Protein AF-A0A9Q7X4N8-F1 (afdb_monomer_lite)

Radius of gyration: 14.01 Å; chains: 1; bounding box: 32×23×38 Å

pLDDT: mean 94.81, std 6.95, range [49.25, 98.62]

Structure (mmCIF, N/CA/C/O backbone):
data_AF-A0A9Q7X4N8-F1
#
_entry.id   AF-A0A9Q7X4N8-F1
#
loop_
_atom_site.group_PDB
_atom_site.id
_atom_site.type_symbol
_atom_site.label_atom_id
_atom_site.label_alt_id
_atom_site.label_comp_id
_atom_site.label_asym_id
_atom_site.label_entity_id
_atom_site.label_seq_id
_atom_site.pdbx_PDB_ins_code
_atom_site.Cartn_x
_atom_site.Cartn_y
_atom_site.Cartn_z
_atom_site.occupancy
_atom_site.B_iso_or_equiv
_atom_site.auth_seq_id
_atom_site.auth_comp_id
_atom_site.auth_asym_id
_atom_site.auth_atom_id
_atom_site.pdbx_PDB_model_num
ATOM 1 N N . MET A 1 1 ? -7.906 -13.410 -18.855 1.00 49.25 1 MET A N 1
ATOM 2 C CA . MET A 1 1 ? -7.884 -11.978 -19.227 1.00 49.25 1 MET A CA 1
ATOM 3 C C . MET A 1 1 ? -6.795 -11.314 -18.407 1.00 49.25 1 MET A C 1
ATOM 5 O O . MET A 1 1 ? -6.741 -11.584 -17.216 1.00 49.25 1 MET A O 1
ATOM 9 N N . ALA A 1 2 ? -5.908 -10.536 -19.025 1.00 61.25 2 ALA A N 1
ATOM 10 C CA . ALA A 1 2 ? -4.978 -9.690 -18.283 1.00 61.25 2 ALA A CA 1
ATOM 11 C C . ALA A 1 2 ? -5.653 -8.332 -18.091 1.00 61.25 2 ALA A C 1
ATOM 13 O O . ALA A 1 2 ? -6.010 -7.688 -19.080 1.00 61.25 2 ALA A O 1
ATOM 14 N N . TRP A 1 3 ? -5.870 -7.934 -16.842 1.00 69.75 3 TRP A N 1
ATOM 15 C CA . TRP A 1 3 ? -6.267 -6.570 -16.524 1.00 69.75 3 TRP A CA 1
ATOM 16 C C . TRP A 1 3 ? -5.118 -5.649 -16.946 1.00 69.75 3 TRP A C 1
ATOM 18 O O . TRP A 1 3 ? -3.950 -5.968 -16.738 1.00 69.75 3 TRP A O 1
ATOM 28 N N . ARG A 1 4 ? -5.429 -4.577 -17.677 1.00 80.62 4 ARG A N 1
ATOM 29 C CA . ARG A 1 4 ? -4.432 -3.605 -18.145 1.00 80.62 4 ARG A CA 1
ATOM 30 C C . ARG A 1 4 ? -4.714 -2.279 -17.468 1.00 80.62 4 ARG A C 1
ATOM 32 O O . ARG A 1 4 ? -5.208 -1.356 -18.106 1.00 80.62 4 ARG A O 1
ATOM 39 N N . CYS A 1 5 ? -4.438 -2.214 -16.171 1.00 91.50 5 CYS A N 1
ATOM 40 C CA . CYS A 1 5 ? -4.745 -1.026 -15.382 1.00 91.50 5 CYS A CA 1
ATOM 41 C C . CYS A 1 5 ? -3.541 -0.106 -15.153 1.00 91.50 5 CYS A C 1
ATOM 43 O O . CYS A 1 5 ? -3.671 0.863 -14.419 1.00 91.50 5 CYS A O 1
ATOM 45 N N . SER A 1 6 ? -2.391 -0.375 -15.783 1.00 96.38 6 SER A N 1
ATOM 46 C CA . SER A 1 6 ? -1.188 0.456 -15.656 1.00 96.38 6 SER A CA 1
ATOM 47 C C . SER A 1 6 ? -1.471 1.942 -15.904 1.00 96.38 6 SER A C 1
ATOM 49 O O . SER A 1 6 ? -2.312 2.279 -16.735 1.00 96.38 6 SER A O 1
ATOM 51 N N . GLY A 1 7 ? -0.727 2.822 -15.237 1.00 96.69 7 GLY A N 1
ATOM 52 C CA . GLY A 1 7 ? -0.781 4.273 -15.442 1.00 96.69 7 GLY A CA 1
ATOM 53 C C . GLY A 1 7 ? 0.602 4.914 -15.332 1.00 96.69 7 GLY A C 1
ATOM 54 O O . GLY A 1 7 ? 1.574 4.248 -14.981 1.00 96.69 7 GLY A O 1
ATOM 55 N N . ALA A 1 8 ? 0.706 6.207 -15.630 1.00 96.62 8 ALA A N 1
ATOM 56 C CA . ALA A 1 8 ? 1.914 7.004 -15.418 1.00 96.62 8 ALA A CA 1
ATOM 57 C C . ALA A 1 8 ? 2.013 7.558 -13.985 1.00 96.62 8 ALA A C 1
ATOM 59 O O . ALA A 1 8 ? 3.091 7.955 -13.547 1.00 96.62 8 ALA A O 1
ATOM 60 N N . THR A 1 9 ? 0.898 7.581 -13.250 1.00 98.06 9 THR A N 1
ATOM 61 C CA . THR A 1 9 ? 0.797 8.055 -11.860 1.00 98.06 9 THR A CA 1
ATOM 62 C C . THR A 1 9 ? -0.081 7.119 -11.030 1.00 98.06 9 THR A C 1
ATOM 64 O O . THR A 1 9 ? -0.859 6.346 -11.596 1.00 98.06 9 THR A O 1
ATOM 67 N N . ASN A 1 10 ? -0.025 7.227 -9.693 1.00 98.00 10 ASN A N 1
ATOM 68 C CA . ASN A 1 10 ? -0.940 6.486 -8.816 1.00 98.00 10 ASN A CA 1
ATOM 69 C C . ASN A 1 10 ? -2.404 6.799 -9.164 1.00 98.00 10 ASN A C 1
ATOM 71 O O . ASN A 1 10 ? -3.209 5.892 -9.346 1.00 98.00 10 ASN A O 1
ATOM 75 N N . ALA A 1 11 ? -2.732 8.081 -9.355 1.00 98.19 11 ALA A N 1
ATOM 76 C CA . ALA A 1 11 ? -4.083 8.519 -9.701 1.00 98.19 11 ALA A CA 1
ATOM 77 C C . ALA A 1 11 ? -4.587 7.904 -11.018 1.00 98.19 11 ALA A C 1
ATOM 79 O O . ALA A 1 11 ? -5.732 7.459 -11.096 1.00 98.19 11 ALA A O 1
ATOM 80 N N . GLU A 1 12 ? -3.735 7.836 -12.043 1.00 97.94 12 GLU A N 1
ATOM 81 C CA . GLU A 1 12 ? -4.091 7.213 -13.320 1.00 97.94 12 GLU A CA 1
ATOM 82 C C . GLU A 1 12 ? -4.271 5.696 -13.186 1.00 97.94 12 GLU A C 1
ATOM 84 O O . GLU A 1 12 ? -5.252 5.155 -13.691 1.00 97.94 12 GLU A O 1
ATOM 89 N N . LEU A 1 13 ? -3.385 5.021 -12.447 1.00 98.00 13 LEU A N 1
ATOM 90 C CA . LEU A 1 13 ? -3.504 3.595 -12.132 1.00 98.00 13 LEU A CA 1
ATOM 91 C C . LEU A 1 13 ? -4.848 3.283 -11.441 1.00 98.00 13 LEU A C 1
ATOM 93 O O . LEU A 1 13 ? -5.566 2.372 -11.861 1.00 98.00 13 LEU A O 1
ATOM 97 N N . ILE A 1 14 ? -5.226 4.056 -10.415 1.00 98.06 14 ILE A N 1
ATOM 98 C CA . ILE A 1 14 ? -6.509 3.870 -9.717 1.00 98.06 14 ILE A CA 1
ATOM 99 C C . ILE A 1 14 ? -7.693 4.177 -10.643 1.00 98.06 14 ILE A C 1
ATOM 101 O O . ILE A 1 14 ? -8.665 3.417 -10.676 1.00 98.06 14 ILE A O 1
ATOM 105 N N . SER A 1 15 ? -7.611 5.249 -11.437 1.00 97.38 15 SER A N 1
ATOM 106 C CA . SER A 1 15 ? -8.640 5.605 -12.422 1.00 97.38 15 SER A CA 1
ATOM 107 C C . SER A 1 15 ? -8.867 4.475 -13.433 1.00 97.38 15 SER A C 1
ATOM 109 O O . SER A 1 15 ? -10.005 4.071 -13.674 1.00 97.38 15 SER A O 1
ATOM 111 N N . ASN A 1 16 ? -7.792 3.877 -13.952 1.00 96.94 16 ASN A N 1
ATOM 112 C CA . ASN A 1 16 ? -7.865 2.767 -14.898 1.00 96.94 16 ASN A CA 1
ATOM 113 C C . ASN A 1 16 ? -8.468 1.500 -14.271 1.00 96.94 16 ASN A C 1
ATOM 115 O O . ASN A 1 16 ? -9.267 0.820 -14.923 1.00 96.94 16 ASN A O 1
ATOM 119 N N . MET A 1 17 ? -8.160 1.201 -13.003 1.00 96.31 17 MET A N 1
ATOM 120 C CA . MET A 1 17 ? -8.819 0.113 -12.265 1.00 96.31 17 MET A CA 1
ATOM 121 C C . MET A 1 17 ? -10.323 0.367 -12.094 1.00 96.31 17 MET A C 1
ATOM 123 O O . MET A 1 17 ? -11.133 -0.532 -12.334 1.00 96.31 17 MET A O 1
ATOM 127 N N . ARG A 1 18 ? -10.717 1.597 -11.746 1.00 95.81 18 ARG A N 1
ATOM 128 C CA . ARG A 1 18 ? -12.129 1.980 -11.600 1.00 95.81 18 ARG A CA 1
ATOM 129 C C . ARG A 1 18 ? -12.887 1.899 -12.927 1.00 95.81 18 ARG A C 1
ATOM 131 O O . ARG A 1 18 ? -13.968 1.320 -12.971 1.00 95.81 18 ARG A O 1
ATOM 138 N N . ASN A 1 19 ? -12.302 2.403 -14.014 1.00 94.69 19 ASN A N 1
ATOM 139 C CA . ASN A 1 19 ? -12.883 2.332 -15.362 1.00 94.69 19 ASN A CA 1
ATOM 140 C C . ASN A 1 19 ? -13.045 0.884 -15.847 1.00 94.69 19 ASN A C 1
ATOM 142 O O . ASN A 1 19 ? -13.982 0.572 -16.577 1.00 94.69 19 ASN A O 1
ATOM 146 N N . SER A 1 20 ? -12.167 -0.013 -15.392 1.00 92.62 20 SER A N 1
ATOM 147 C CA . SER A 1 20 ? -12.246 -1.453 -15.664 1.00 92.62 20 SER A CA 1
ATOM 148 C C . SER A 1 20 ? -13.231 -2.196 -14.750 1.00 92.62 20 SER A C 1
ATOM 150 O O . SER A 1 20 ? -13.328 -3.417 -14.833 1.00 92.62 20 SER A O 1
ATOM 152 N N . SER A 1 21 ? -13.959 -1.484 -13.878 1.00 93.38 21 SER A N 1
ATOM 153 C CA . SER A 1 21 ? -14.883 -2.050 -12.880 1.00 93.38 21 SER A CA 1
ATOM 154 C C . SER A 1 21 ? -14.230 -3.066 -11.931 1.00 93.38 21 SER A C 1
ATOM 156 O O . SER A 1 21 ? -14.895 -3.978 -11.445 1.00 93.38 21 SER A O 1
ATOM 158 N N . LEU A 1 22 ? -12.926 -2.916 -11.663 1.00 92.81 22 LEU A N 1
ATOM 159 C CA . LEU A 1 22 ? -12.196 -3.781 -10.729 1.00 92.81 22 LEU A CA 1
ATOM 160 C C . LEU A 1 22 ? -12.391 -3.397 -9.266 1.00 92.81 22 LEU A C 1
ATOM 162 O O . LEU A 1 22 ? -12.237 -4.250 -8.397 1.00 92.81 22 LEU A O 1
ATOM 166 N N . ILE A 1 23 ? -12.668 -2.119 -9.008 1.00 95.75 23 ILE A N 1
ATOM 167 C CA . ILE A 1 23 ? -12.772 -1.552 -7.664 1.00 95.75 23 ILE A CA 1
ATOM 168 C C . ILE A 1 23 ? -13.973 -0.614 -7.540 1.00 95.75 23 ILE A C 1
ATOM 170 O O . ILE A 1 23 ? -14.325 0.121 -8.465 1.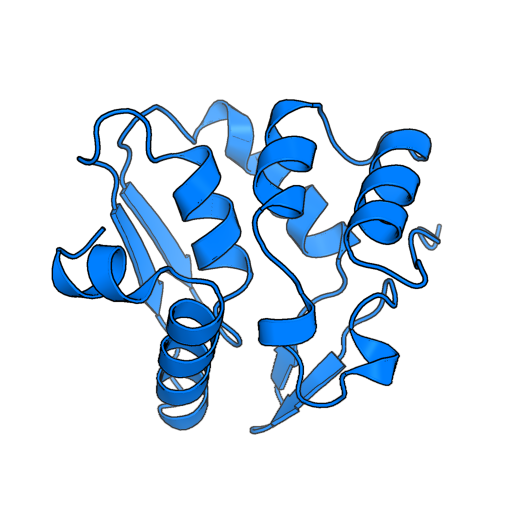00 95.75 23 ILE A O 1
ATOM 174 N N . THR A 1 24 ? -14.572 -0.631 -6.359 1.00 95.31 24 THR A N 1
ATOM 175 C CA . THR A 1 24 ? -15.632 0.236 -5.854 1.00 95.31 24 THR A CA 1
ATOM 176 C C . THR A 1 24 ? -15.065 1.571 -5.371 1.00 95.31 24 THR A C 1
ATOM 178 O O . THR A 1 24 ? -13.852 1.751 -5.238 1.00 95.31 24 THR A O 1
ATOM 181 N N . SER A 1 25 ? -15.945 2.536 -5.079 1.00 95.00 25 SER A N 1
ATOM 182 C CA . SER A 1 25 ? -15.532 3.863 -4.607 1.00 95.00 25 SER A CA 1
ATOM 183 C C . SER A 1 25 ? -14.672 3.788 -3.343 1.00 95.00 25 SER A C 1
ATOM 185 O O . SER A 1 25 ? -13.589 4.366 -3.325 1.00 95.00 25 SER A O 1
ATOM 187 N N . ARG A 1 26 ? -15.088 3.006 -2.340 1.00 95.31 26 ARG A N 1
ATOM 188 C CA . ARG A 1 26 ? -14.402 2.915 -1.041 1.00 95.31 26 ARG A CA 1
ATOM 189 C C . ARG A 1 26 ? -12.981 2.355 -1.161 1.00 95.31 26 ARG A C 1
ATOM 191 O O . ARG A 1 26 ? -12.062 2.897 -0.554 1.00 95.31 26 ARG A O 1
ATOM 198 N N . VAL A 1 27 ? -12.778 1.309 -1.965 1.00 97.50 27 VAL A N 1
ATOM 199 C CA . VAL A 1 27 ? -11.430 0.765 -2.218 1.00 97.50 27 VAL A CA 1
ATOM 200 C C . VAL A 1 27 ? -10.610 1.719 -3.078 1.00 97.50 27 VAL A C 1
ATOM 202 O O . VAL A 1 27 ? -9.437 1.935 -2.785 1.00 97.50 27 VAL A O 1
ATOM 205 N N . SER A 1 28 ? -11.217 2.354 -4.087 1.00 97.50 28 SER A N 1
ATOM 206 C CA . SER A 1 28 ? -10.515 3.340 -4.916 1.00 97.50 28 SER A CA 1
ATOM 207 C C . SER A 1 28 ? -10.012 4.540 -4.111 1.00 97.50 28 SER A C 1
ATOM 209 O O . SER A 1 28 ? -8.890 4.988 -4.329 1.00 97.50 28 SER A O 1
ATOM 211 N N . GLU A 1 29 ? -10.793 5.021 -3.143 1.00 97.25 29 GLU A N 1
ATOM 212 C CA . GLU A 1 29 ? -10.405 6.111 -2.243 1.00 97.25 29 GLU A CA 1
ATOM 213 C C . GLU A 1 29 ? -9.225 5.696 -1.361 1.00 97.25 29 GLU A C 1
ATOM 215 O O . GLU A 1 29 ? -8.214 6.394 -1.335 1.00 97.25 29 GLU A O 1
ATOM 220 N N . ALA A 1 30 ? -9.296 4.523 -0.723 1.00 97.25 30 ALA A N 1
ATOM 221 C CA . ALA A 1 30 ? -8.204 4.010 0.102 1.00 97.25 30 ALA A CA 1
ATOM 222 C C . ALA A 1 30 ? -6.910 3.804 -0.701 1.00 97.25 30 ALA A C 1
ATOM 224 O O . ALA A 1 30 ? -5.852 4.266 -0.290 1.00 97.25 30 ALA A O 1
ATOM 225 N N . MET A 1 31 ? -6.981 3.171 -1.877 1.00 98.19 31 MET A N 1
ATOM 226 C CA . MET A 1 31 ? -5.804 2.966 -2.730 1.00 98.19 31 MET A CA 1
ATOM 227 C C . MET A 1 31 ? -5.251 4.273 -3.323 1.00 98.19 31 MET A C 1
ATOM 229 O O . MET A 1 31 ? -4.070 4.337 -3.656 1.00 98.19 31 MET A O 1
ATOM 233 N N . SER A 1 32 ? -6.067 5.327 -3.444 1.00 98.00 32 SER A N 1
ATOM 234 C CA . SER A 1 32 ? -5.593 6.646 -3.895 1.00 98.00 32 SER A CA 1
ATOM 235 C C . SER A 1 32 ? -4.743 7.357 -2.841 1.00 98.00 32 SER A C 1
ATOM 237 O O . SER A 1 32 ? -3.897 8.170 -3.208 1.00 98.00 32 SER A O 1
ATOM 239 N N . LEU A 1 33 ? -4.958 7.052 -1.555 1.00 97.75 33 LEU A N 1
ATOM 240 C CA . LEU A 1 33 ? -4.195 7.609 -0.432 1.00 97.75 33 LEU A CA 1
ATOM 241 C C . LEU A 1 33 ? -2.841 6.918 -0.223 1.00 97.75 33 LEU A C 1
ATOM 243 O O . LEU A 1 33 ? -1.990 7.470 0.463 1.00 97.75 33 LEU A O 1
ATOM 247 N N . VAL A 1 34 ? -2.645 5.741 -0.821 1.00 98.25 34 VAL A N 1
ATOM 248 C CA . VAL A 1 34 ? -1.435 4.925 -0.673 1.00 98.25 34 VAL A CA 1
ATOM 249 C C . VAL A 1 34 ? -0.640 4.978 -1.972 1.00 98.25 34 VAL A C 1
ATOM 251 O O . VAL A 1 34 ? -0.978 4.292 -2.945 1.00 98.25 34 VAL A O 1
ATOM 254 N N . ASP A 1 35 ? 0.426 5.780 -2.016 1.00 98.12 35 ASP A N 1
ATOM 255 C CA . ASP A 1 35 ? 1.231 5.890 -3.233 1.00 98.12 35 ASP A CA 1
ATOM 256 C C . ASP A 1 35 ? 2.136 4.668 -3.381 1.00 98.12 35 ASP A 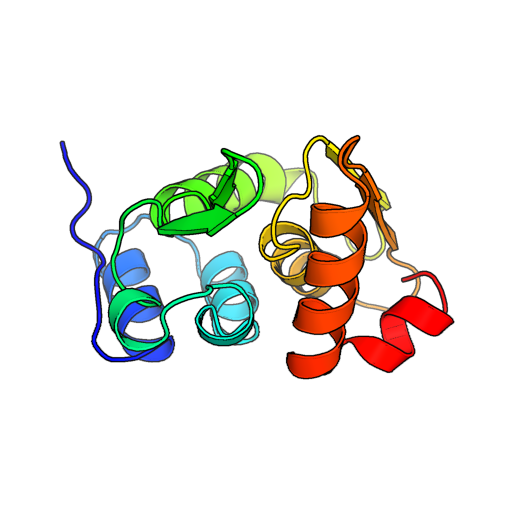C 1
ATOM 258 O O . ASP A 1 35 ? 3.127 4.489 -2.669 1.00 98.12 35 ASP A O 1
ATOM 262 N N . ARG A 1 36 ? 1.824 3.829 -4.372 1.00 98.25 36 ARG A N 1
ATOM 263 C CA . ARG A 1 36 ? 2.581 2.611 -4.667 1.00 98.25 36 ARG A CA 1
ATOM 264 C C . ARG A 1 36 ? 4.073 2.862 -4.926 1.00 98.25 36 ARG A C 1
ATOM 266 O O . ARG A 1 36 ? 4.872 1.952 -4.695 1.00 98.25 36 ARG A O 1
ATOM 273 N N . ALA A 1 37 ? 4.476 4.068 -5.340 1.00 97.88 37 ALA A N 1
ATOM 274 C CA . ALA A 1 37 ? 5.888 4.428 -5.504 1.00 97.88 37 ALA A CA 1
ATOM 275 C C . ALA A 1 37 ? 6.702 4.312 -4.203 1.00 97.88 37 ALA A C 1
ATOM 277 O O . ALA A 1 37 ? 7.898 4.026 -4.261 1.00 97.88 37 ALA A O 1
ATOM 278 N N . ASN A 1 38 ? 6.060 4.436 -3.036 1.00 98.19 38 ASN A N 1
ATOM 279 C CA . ASN A 1 38 ? 6.708 4.261 -1.735 1.00 98.19 38 ASN A CA 1
ATOM 280 C C . ASN A 1 38 ? 7.044 2.796 -1.410 1.00 98.19 38 ASN A C 1
ATOM 282 O O . ASN A 1 38 ? 7.825 2.548 -0.494 1.00 98.19 38 ASN A O 1
ATOM 286 N N . TYR A 1 39 ? 6.491 1.831 -2.156 1.00 98.50 39 TYR A N 1
ATOM 287 C CA . TYR A 1 39 ? 6.512 0.401 -1.823 1.00 98.50 39 TYR A CA 1
ATOM 288 C C . TYR A 1 39 ? 7.267 -0.468 -2.838 1.00 98.50 39 TYR A C 1
ATOM 290 O O . TYR A 1 39 ? 7.302 -1.694 -2.702 1.00 98.50 39 TYR A O 1
ATOM 298 N N . VAL A 1 40 ? 7.873 0.144 -3.858 1.00 97.44 40 VAL A N 1
ATOM 299 C CA . VAL A 1 40 ? 8.639 -0.541 -4.909 1.00 97.44 40 VAL A CA 1
ATOM 300 C C . VAL A 1 40 ? 10.109 -0.127 -4.883 1.00 97.44 40 VAL A C 1
ATOM 302 O O . VAL A 1 40 ? 10.448 0.995 -4.515 1.00 97.44 40 VAL A O 1
ATOM 305 N N . GLY A 1 41 ? 11.003 -1.021 -5.315 1.00 94.56 41 GLY A N 1
ATOM 306 C CA . GLY A 1 41 ? 12.430 -0.699 -5.455 1.00 94.56 41 GLY A CA 1
ATOM 307 C C . GLY A 1 41 ? 12.764 0.126 -6.704 1.00 94.56 41 GLY A C 1
ATOM 308 O O . GLY A 1 41 ? 13.787 0.803 -6.743 1.00 94.56 41 GLY A O 1
ATOM 309 N N . THR A 1 42 ? 11.910 0.083 -7.731 1.00 95.75 42 THR A N 1
ATOM 310 C CA . THR A 1 42 ? 12.132 0.751 -9.021 1.00 95.75 42 THR A CA 1
ATOM 311 C C . THR A 1 42 ? 10.979 1.715 -9.320 1.00 95.75 42 THR A C 1
ATOM 313 O O . THR A 1 42 ? 9.934 1.271 -9.799 1.00 95.75 42 THR A O 1
ATOM 316 N N . PRO A 1 43 ? 11.143 3.031 -9.072 1.00 93.31 43 PRO A N 1
ATOM 317 C CA . PRO A 1 43 ? 10.058 4.009 -9.205 1.00 93.31 43 PRO A CA 1
ATOM 318 C C . PRO A 1 43 ? 9.408 4.063 -10.592 1.00 93.31 43 PRO A C 1
ATOM 320 O O . PRO A 1 43 ? 8.198 4.231 -10.695 1.00 93.31 43 PRO A O 1
ATOM 323 N N . SER A 1 44 ? 10.172 3.846 -11.668 1.00 95.62 44 SER A N 1
ATOM 324 C CA . SER A 1 44 ? 9.639 3.833 -13.041 1.00 95.62 44 SER A CA 1
ATOM 325 C C . SER A 1 44 ? 8.663 2.684 -13.323 1.00 95.62 44 SER A C 1
ATOM 327 O O . SER A 1 44 ? 7.942 2.726 -14.318 1.00 95.62 44 SER A O 1
ATOM 329 N N . LEU A 1 45 ? 8.627 1.663 -12.461 1.00 96.56 45 LEU A N 1
ATOM 330 C CA . LEU A 1 45 ? 7.731 0.511 -12.567 1.00 96.56 45 LEU A CA 1
ATOM 331 C C . LEU A 1 45 ? 6.601 0.546 -11.524 1.00 96.56 45 LEU A C 1
ATOM 333 O O . LEU A 1 45 ? 5.791 -0.379 -11.478 1.00 96.56 45 LEU A O 1
ATOM 337 N N . ALA A 1 46 ? 6.525 1.597 -10.696 1.00 97.50 46 ALA A N 1
ATOM 338 C CA . ALA A 1 46 ? 5.590 1.689 -9.571 1.00 97.50 46 ALA A CA 1
ATOM 339 C C . ALA A 1 46 ? 4.132 1.469 -9.984 1.00 97.50 46 ALA A C 1
ATOM 341 O O . ALA A 1 46 ? 3.390 0.768 -9.298 1.00 97.50 46 ALA A O 1
ATOM 342 N N . TYR A 1 47 ? 3.747 2.029 -11.129 1.00 98.19 47 TYR A N 1
ATOM 343 C CA . TYR A 1 47 ? 2.361 2.080 -11.586 1.00 98.19 47 TYR A CA 1
ATOM 344 C C . TYR A 1 47 ? 2.060 1.109 -12.730 1.00 98.19 47 TYR A C 1
ATOM 346 O O . TYR A 1 47 ? 1.042 1.235 -13.409 1.00 98.19 47 TYR A O 1
ATOM 354 N N . GLN A 1 48 ? 2.939 0.131 -12.951 1.00 97.25 48 GLN A N 1
ATOM 355 C CA . GLN A 1 48 ? 2.654 -0.975 -13.855 1.00 97.25 48 GLN A CA 1
ATOM 356 C C . GLN A 1 48 ? 1.748 -1.988 -13.164 1.00 97.25 48 GLN A C 1
ATOM 358 O O . GLN A 1 48 ? 1.999 -2.384 -12.022 1.00 97.25 48 GLN A O 1
ATOM 363 N N . ASP A 1 49 ? 0.713 -2.442 -13.872 1.00 97.06 49 ASP A N 1
ATOM 364 C CA . ASP A 1 49 ? -0.192 -3.480 -13.392 1.00 97.06 49 ASP A CA 1
ATOM 365 C C . ASP A 1 49 ? 0.435 -4.885 -13.483 1.00 97.06 49 ASP A C 1
ATOM 367 O O . ASP A 1 49 ? -0.030 -5.775 -14.195 1.00 97.06 49 ASP A O 1
ATOM 371 N N . SER A 1 50 ? 1.562 -5.063 -12.797 1.00 96.44 50 SER A N 1
ATOM 372 C CA . SER A 1 50 ? 2.333 -6.302 -12.732 1.00 96.44 50 SER A CA 1
ATOM 373 C C . SER A 1 50 ? 3.111 -6.389 -11.415 1.00 96.44 50 SER A C 1
ATOM 375 O O . SER A 1 50 ? 3.366 -5.358 -10.778 1.00 96.44 50 SER A O 1
ATOM 377 N N . PRO A 1 51 ? 3.516 -7.597 -10.984 1.00 97.50 51 PRO A N 1
ATOM 378 C CA . PRO A 1 51 ? 4.378 -7.743 -9.819 1.00 97.50 51 PRO A CA 1
ATOM 379 C C . PRO A 1 51 ? 5.727 -7.048 -10.022 1.00 97.50 51 PRO A C 1
ATOM 381 O O . PRO A 1 51 ? 6.251 -7.037 -11.136 1.00 97.50 51 PRO A O 1
ATOM 384 N N . GLN A 1 52 ? 6.296 -6.498 -8.948 1.00 98.00 52 GLN A N 1
ATOM 385 C CA . GLN A 1 52 ? 7.621 -5.862 -8.962 1.00 98.00 52 GLN A CA 1
ATOM 386 C C . GLN A 1 52 ? 8.517 -6.471 -7.884 1.00 98.00 52 GLN A C 1
ATOM 388 O O . GLN A 1 52 ? 8.070 -6.714 -6.765 1.00 98.00 52 GLN A O 1
ATOM 393 N N . THR A 1 53 ? 9.789 -6.716 -8.190 1.00 97.69 53 THR A N 1
ATOM 394 C CA . THR A 1 53 ? 10.741 -7.270 -7.215 1.00 97.69 53 THR A CA 1
ATOM 395 C C . THR A 1 53 ? 11.001 -6.280 -6.083 1.00 97.69 53 THR A C 1
ATOM 397 O O . THR A 1 53 ? 11.259 -5.101 -6.325 1.00 97.69 53 THR A O 1
ATOM 400 N N . ILE A 1 54 ? 10.971 -6.773 -4.843 1.00 97.69 54 ILE A N 1
ATOM 401 C CA . ILE A 1 54 ? 11.261 -5.982 -3.634 1.00 97.69 54 ILE A CA 1
ATOM 402 C C . ILE A 1 54 ? 12.493 -6.491 -2.873 1.00 97.69 54 ILE A C 1
ATOM 404 O O . ILE A 1 54 ? 12.802 -5.985 -1.806 1.00 97.69 54 ILE A O 1
ATOM 408 N N . GLY A 1 55 ? 13.231 -7.448 -3.444 1.00 97.00 55 GLY A N 1
ATOM 409 C CA . GLY A 1 55 ? 14.370 -8.105 -2.800 1.00 97.00 55 GLY A CA 1
ATOM 410 C C . GLY A 1 55 ? 13.971 -9.421 -2.133 1.00 97.00 55 GLY A C 1
ATOM 411 O O . GLY A 1 55 ? 12.812 -9.820 -2.180 1.00 97.00 55 GLY A O 1
ATOM 412 N N . TYR A 1 56 ? 14.946 -10.129 -1.556 1.00 97.12 56 TYR A N 1
ATOM 413 C CA . TYR A 1 56 ? 14.734 -11.372 -0.790 1.00 97.12 56 TYR A CA 1
ATOM 414 C C . TYR A 1 56 ? 13.976 -12.494 -1.530 1.00 97.12 56 TYR A C 1
ATOM 416 O O . TYR A 1 56 ? 13.359 -13.348 -0.904 1.00 97.12 56 TYR A O 1
ATOM 424 N N . GLY A 1 57 ? 14.003 -12.496 -2.868 1.00 96.69 57 GLY A N 1
ATOM 425 C CA . GLY A 1 57 ? 13.220 -13.437 -3.679 1.00 96.69 57 GLY A CA 1
ATOM 426 C C . GLY A 1 57 ? 11.707 -13.169 -3.676 1.00 96.69 57 GLY A C 1
ATOM 427 O O . GLY A 1 57 ? 10.951 -14.003 -4.165 1.00 96.69 57 GLY A O 1
ATOM 428 N N . ALA A 1 58 ? 11.267 -12.021 -3.155 1.00 97.69 58 ALA A N 1
ATOM 429 C CA . ALA A 1 58 ? 9.870 -11.620 -3.064 1.00 97.69 58 ALA A CA 1
ATOM 430 C C . ALA A 1 58 ? 9.503 -10.530 -4.086 1.00 97.69 58 ALA A C 1
ATOM 432 O O . ALA A 1 58 ? 10.344 -9.769 -4.583 1.00 97.69 58 ALA A O 1
ATOM 433 N N . THR A 1 59 ? 8.203 -10.432 -4.362 1.00 98.19 59 THR A N 1
ATOM 434 C CA . THR A 1 59 ? 7.615 -9.368 -5.183 1.00 98.19 59 THR A CA 1
ATOM 435 C C . THR A 1 59 ? 6.461 -8.710 -4.440 1.00 98.19 59 THR A C 1
ATOM 437 O O . THR A 1 59 ? 5.730 -9.378 -3.713 1.00 98.19 59 THR A O 1
ATOM 440 N N . ILE A 1 60 ? 6.273 -7.407 -4.644 1.00 98.38 60 ILE A N 1
ATOM 441 C CA . ILE A 1 60 ? 4.982 -6.769 -4.384 1.00 98.38 60 ILE A CA 1
ATOM 442 C C . ILE A 1 60 ? 4.016 -7.189 -5.494 1.00 98.38 60 ILE A C 1
ATOM 444 O O . ILE A 1 60 ? 4.336 -7.051 -6.678 1.00 98.38 60 ILE A O 1
ATOM 448 N N . SER A 1 61 ? 2.846 -7.703 -5.115 1.00 97.81 61 SER A N 1
ATOM 449 C CA . SER A 1 61 ? 1.815 -8.180 -6.042 1.00 97.81 61 SER A CA 1
ATOM 450 C C . SER A 1 61 ? 1.367 -7.094 -7.017 1.00 97.81 61 SER A C 1
ATOM 452 O O . SER A 1 61 ? 1.501 -5.901 -6.743 1.00 97.81 61 SER A O 1
ATOM 454 N N . ALA A 1 62 ? 0.811 -7.491 -8.163 1.00 97.31 62 ALA A N 1
ATOM 455 C CA . ALA A 1 62 ? 0.233 -6.539 -9.108 1.00 97.31 62 ALA A CA 1
ATOM 456 C C . ALA A 1 62 ? -0.872 -5.685 -8.438 1.00 97.31 62 ALA A C 1
ATOM 458 O O . ALA A 1 62 ? -1.609 -6.206 -7.596 1.00 97.31 62 ALA A O 1
ATOM 459 N N . PRO A 1 63 ? -1.025 -4.401 -8.804 1.00 97.7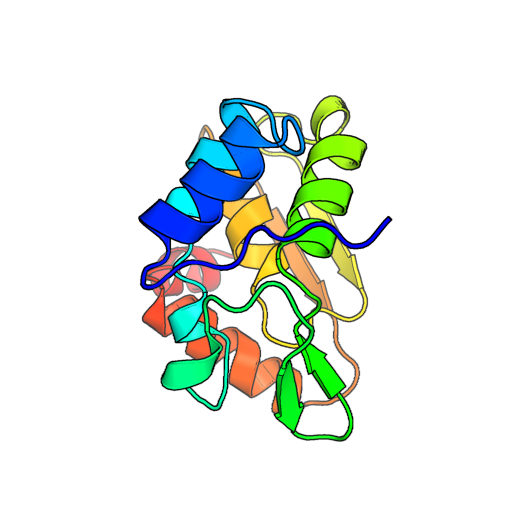5 63 PRO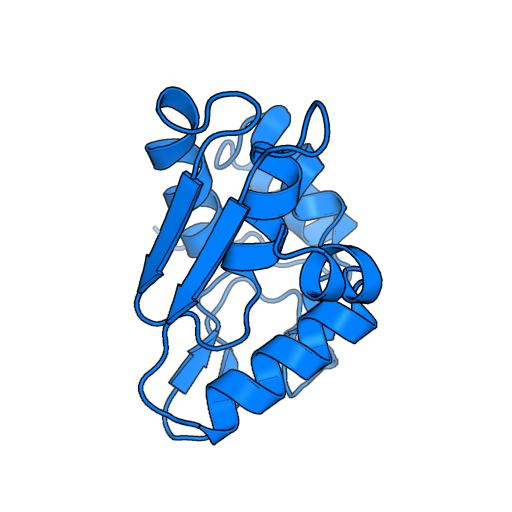 A N 1
ATOM 460 C CA . PRO A 1 63 ? -2.105 -3.531 -8.341 1.00 97.75 63 PRO A CA 1
ATOM 461 C C . PRO A 1 63 ? -3.494 -4.183 -8.342 1.00 97.75 63 PRO A C 1
ATOM 463 O O . PRO A 1 63 ? -4.169 -4.146 -7.312 1.00 97.75 63 PRO A O 1
ATOM 466 N N . HIS A 1 64 ? -3.891 -4.858 -9.431 1.00 96.44 64 HIS A N 1
ATOM 467 C CA . HIS A 1 64 ? -5.203 -5.515 -9.490 1.00 96.44 64 HIS A CA 1
ATOM 468 C C . HIS A 1 64 ? -5.381 -6.627 -8.442 1.00 96.44 64 HIS A C 1
ATOM 470 O O . HIS A 1 64 ? -6.503 -6.891 -8.020 1.00 96.44 64 HIS A O 1
ATOM 476 N N . MET A 1 65 ? -4.301 -7.272 -7.985 1.00 97.19 65 MET A N 1
ATOM 477 C CA . MET A 1 65 ? -4.378 -8.292 -6.933 1.00 97.19 65 MET A CA 1
ATOM 478 C C . MET A 1 65 ? -4.653 -7.674 -5.561 1.00 97.19 65 MET A C 1
ATOM 480 O O . MET A 1 65 ? -5.437 -8.232 -4.795 1.00 97.19 65 MET A O 1
ATOM 484 N N . HIS A 1 66 ? -4.064 -6.512 -5.260 1.00 98.06 66 HIS A N 1
ATOM 485 C CA . HIS A 1 66 ? -4.366 -5.775 -4.027 1.00 98.06 66 HIS A CA 1
ATOM 486 C C . HIS A 1 66 ? -5.802 -5.247 -4.036 1.00 98.06 66 HIS A C 1
ATOM 488 O O . HIS A 1 66 ? -6.521 -5.415 -3.054 1.00 98.06 66 HIS A O 1
ATOM 494 N N . ALA A 1 67 ? -6.234 -4.688 -5.169 1.00 97.25 67 ALA A N 1
ATOM 495 C CA . ALA A 1 67 ? -7.619 -4.301 -5.410 1.00 97.25 67 ALA A CA 1
ATOM 496 C C . ALA A 1 67 ? -8.585 -5.471 -5.170 1.00 97.25 67 ALA A C 1
ATOM 498 O O . ALA A 1 67 ? -9.520 -5.356 -4.383 1.00 97.25 67 ALA A O 1
ATOM 499 N N . HIS A 1 68 ? -8.317 -6.626 -5.783 1.00 96.38 68 HIS A N 1
ATOM 500 C CA . HIS A 1 68 ? -9.153 -7.812 -5.633 1.00 96.38 68 HIS A CA 1
ATOM 501 C C . HIS A 1 68 ? -9.225 -8.302 -4.179 1.00 96.38 68 HIS A C 1
ATOM 503 O O . HIS A 1 68 ? -10.304 -8.641 -3.693 1.00 96.38 68 HIS A O 1
ATOM 509 N N . ALA A 1 69 ? -8.100 -8.328 -3.460 1.00 97.44 69 ALA A N 1
ATOM 510 C CA . ALA A 1 69 ? -8.084 -8.703 -2.047 1.00 97.44 69 ALA A CA 1
ATOM 511 C C . ALA A 1 69 ? -8.896 -7.719 -1.187 1.00 97.44 69 ALA A C 1
ATOM 513 O O . ALA A 1 69 ? -9.708 -8.147 -0.366 1.00 97.44 69 ALA A O 1
ATOM 514 N N . ALA A 1 70 ? -8.722 -6.413 -1.410 1.00 97.62 70 ALA A N 1
ATOM 515 C CA . ALA A 1 70 ? -9.446 -5.370 -0.691 1.00 97.62 70 ALA A CA 1
ATOM 516 C C . ALA A 1 70 ? -10.960 -5.442 -0.932 1.00 97.62 70 ALA A C 1
ATOM 518 O O . ALA A 1 70 ? -11.723 -5.380 0.029 1.00 97.62 70 ALA A O 1
ATOM 519 N N . GLU A 1 71 ? -11.394 -5.644 -2.178 1.00 97.50 71 GLU A N 1
ATOM 520 C CA . GLU A 1 71 ? -12.813 -5.797 -2.525 1.00 97.50 71 GLU A CA 1
ATOM 521 C C . GLU A 1 71 ? -13.453 -7.016 -1.856 1.00 97.50 71 GLU A C 1
ATOM 523 O O . GLU A 1 71 ? -14.509 -6.906 -1.234 1.00 97.50 71 GLU A O 1
ATOM 528 N N . ASN A 1 72 ? -12.796 -8.177 -1.919 1.00 97.44 72 ASN A N 1
ATOM 529 C CA . ASN A 1 72 ? -13.324 -9.400 -1.309 1.00 97.44 72 ASN A CA 1
ATOM 530 C C . ASN A 1 72 ? -13.425 -9.300 0.219 1.00 97.44 72 ASN A C 1
ATOM 532 O O . ASN A 1 72 ? -14.326 -9.885 0.823 1.00 97.44 72 ASN A O 1
ATOM 536 N N . LEU A 1 73 ? -12.499 -8.576 0.854 1.00 96.75 73 LEU A N 1
ATOM 537 C CA . LEU A 1 73 ? -12.493 -8.389 2.303 1.00 96.75 73 LEU A CA 1
ATOM 538 C C . LEU A 1 73 ? -13.386 -7.234 2.761 1.00 96.75 73 LEU A C 1
ATOM 540 O O . LEU A 1 73 ? -13.760 -7.199 3.933 1.00 96.75 73 LEU A O 1
ATOM 544 N N . LEU A 1 74 ? -13.781 -6.326 1.864 1.00 95.56 74 LEU A N 1
ATOM 545 C CA . LEU A 1 74 ? -14.541 -5.118 2.185 1.00 95.56 74 LEU A CA 1
ATOM 546 C C . LEU A 1 74 ? -15.787 -5.356 3.064 1.00 95.56 74 LEU A C 1
ATOM 548 O O . LEU A 1 74 ? -15.984 -4.572 3.997 1.00 95.56 74 LEU A O 1
ATOM 552 N N . PRO A 1 75 ? -16.595 -6.425 2.869 1.00 95.44 75 PRO A N 1
ATOM 553 C CA . PRO A 1 75 ? -17.740 -6.720 3.740 1.00 95.44 75 PRO A CA 1
ATOM 554 C C . PRO A 1 75 ? -17.364 -7.036 5.199 1.00 95.44 75 PRO A C 1
ATOM 556 O O . PRO A 1 75 ? -18.197 -6.916 6.099 1.00 95.44 75 PRO A O 1
ATOM 559 N N . PHE A 1 76 ? -16.117 -7.440 5.448 1.00 94.81 76 PHE A N 1
ATOM 560 C CA . PHE A 1 76 ? -15.588 -7.794 6.767 1.00 94.81 76 PHE A CA 1
ATOM 561 C C . PHE A 1 76 ? -14.790 -6.653 7.415 1.00 94.81 76 PHE A C 1
ATOM 563 O O . PHE A 1 76 ? -14.637 -6.641 8.638 1.00 94.81 76 PHE A O 1
ATOM 570 N N . LEU A 1 77 ? -14.336 -5.674 6.624 1.00 93.38 77 LEU A N 1
ATOM 571 C CA . LEU A 1 77 ? -13.593 -4.492 7.075 1.00 93.38 77 LEU A CA 1
ATOM 572 C C . LEU A 1 77 ? -14.535 -3.442 7.686 1.00 93.38 77 LEU A C 1
ATOM 574 O O . LEU A 1 77 ? -14.872 -2.414 7.081 1.00 93.38 77 LEU A O 1
ATOM 578 N N . ARG A 1 78 ? -14.993 -3.741 8.905 1.00 90.31 78 ARG A N 1
ATOM 579 C CA . ARG A 1 78 ? -15.816 -2.844 9.726 1.00 90.31 78 ARG A CA 1
ATOM 580 C C . ARG A 1 78 ? -14.963 -1.700 10.296 1.00 90.31 78 ARG A C 1
ATOM 582 O O . ARG A 1 78 ? -13.764 -1.897 10.496 1.00 90.31 78 ARG A O 1
ATOM 589 N N . PRO A 1 79 ? -15.569 -0.541 10.610 1.00 91.12 79 PRO A N 1
ATOM 590 C CA . PRO A 1 79 ? -14.892 0.522 11.344 1.00 91.12 79 PRO A CA 1
ATOM 591 C C . PRO A 1 79 ? -14.170 -0.015 12.581 1.00 91.12 79 PRO A C 1
ATOM 593 O O . PRO A 1 79 ? -14.749 -0.757 13.376 1.00 91.12 79 PRO A O 1
ATOM 596 N N . ASP A 1 80 ? -12.897 0.345 12.695 1.00 89.38 80 ASP A N 1
ATOM 597 C CA . ASP A 1 80 ? -12.012 0.042 13.813 1.00 89.38 80 ASP A CA 1
ATOM 598 C C . ASP A 1 80 ? -11.831 -1.459 14.120 1.00 89.38 80 ASP A C 1
ATOM 600 O O . ASP A 1 80 ? -11.530 -1.859 15.249 1.00 89.38 80 ASP A O 1
ATOM 604 N N . CYS A 1 81 ? -11.984 -2.320 13.106 1.00 94.19 81 CYS A N 1
ATOM 605 C CA . CYS A 1 81 ? -11.691 -3.741 13.246 1.00 94.19 81 CYS A CA 1
ATOM 606 C C . CYS A 1 81 ? -10.182 -4.030 13.328 1.00 94.19 81 CYS A C 1
ATOM 608 O O . CYS A 1 81 ? -9.331 -3.173 13.082 1.00 94.19 81 CYS A O 1
ATOM 610 N N . LYS A 1 82 ? -9.856 -5.283 13.660 1.00 95.25 82 LYS A N 1
ATOM 611 C CA . LYS A 1 82 ? -8.484 -5.797 13.637 1.00 95.25 82 LYS A CA 1
ATOM 612 C C . LYS A 1 82 ? -8.266 -6.625 12.379 1.00 95.25 82 LYS A C 1
ATOM 614 O O . LYS A 1 82 ? -9.082 -7.498 12.087 1.00 95.25 82 LYS A O 1
ATOM 619 N N . VAL A 1 83 ? -7.165 -6.380 11.682 1.00 96.62 83 VAL A N 1
ATOM 620 C CA . VAL A 1 83 ? -6.783 -7.086 10.455 1.00 96.62 83 VAL A CA 1
ATOM 621 C C . VAL A 1 83 ? -5.387 -7.672 10.630 1.00 96.62 83 VAL A C 1
ATOM 623 O O . VAL A 1 83 ? -4.516 -7.028 11.210 1.00 96.62 83 VAL A O 1
ATOM 626 N N . LEU A 1 84 ? -5.186 -8.897 10.145 1.00 97.94 84 LEU A N 1
ATOM 627 C CA . LEU A 1 84 ? -3.882 -9.551 10.072 1.00 97.94 84 LEU A CA 1
ATOM 628 C C . LEU A 1 84 ? -3.555 -9.826 8.603 1.00 97.94 84 LEU A C 1
ATOM 630 O O . LEU A 1 84 ? -4.315 -10.527 7.937 1.00 97.94 84 LEU A O 1
ATOM 634 N N . ASP A 1 85 ? -2.428 -9.307 8.131 1.00 98.06 85 ASP A N 1
ATOM 635 C CA . ASP A 1 85 ? -1.867 -9.596 6.812 1.00 98.06 85 ASP A CA 1
ATOM 636 C C . ASP A 1 85 ? -0.650 -10.518 6.968 1.00 98.06 85 ASP A C 1
ATOM 638 O O . ASP A 1 85 ? 0.351 -10.156 7.595 1.00 98.06 85 ASP A O 1
ATOM 642 N N . VAL A 1 86 ? -0.760 -11.742 6.448 1.00 98.44 86 VAL A N 1
ATOM 643 C CA . VAL A 1 86 ? 0.273 -12.781 6.559 1.00 98.44 86 VAL A CA 1
ATOM 644 C C . VAL A 1 86 ? 1.088 -12.818 5.274 1.00 98.44 86 VAL A C 1
ATOM 646 O O . VAL A 1 86 ? 0.549 -13.097 4.208 1.00 98.44 86 VAL A O 1
ATOM 649 N N . GLY A 1 87 ? 2.397 -12.595 5.389 1.00 97.81 87 GLY A N 1
ATOM 650 C CA . GLY A 1 87 ? 3.265 -12.330 4.243 1.00 97.81 87 GLY A CA 1
ATOM 651 C C . GLY A 1 87 ? 3.169 -10.870 3.810 1.00 97.81 87 GLY A C 1
ATOM 652 O O . GLY A 1 87 ? 2.945 -10.586 2.635 1.00 97.81 87 GLY A O 1
ATOM 653 N N . SER A 1 88 ? 3.301 -9.943 4.768 1.00 97.50 88 SER A N 1
ATOM 654 C CA . SER A 1 88 ? 3.071 -8.511 4.536 1.00 97.50 88 SER A CA 1
ATOM 655 C C . SER A 1 88 ? 4.030 -7.878 3.521 1.00 97.50 88 SER A C 1
ATOM 657 O O . SER A 1 88 ? 3.725 -6.811 2.979 1.00 97.50 88 SER A O 1
ATOM 659 N N . GLY A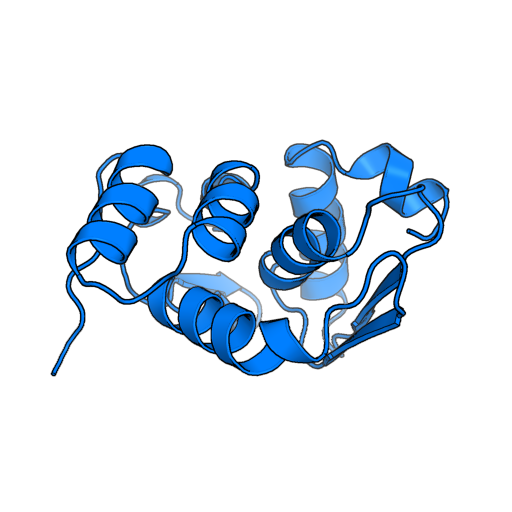 1 89 ? 5.179 -8.508 3.243 1.00 98.25 89 GLY A N 1
ATOM 660 C CA . GLY A 1 89 ? 6.074 -8.134 2.153 1.00 98.25 89 GLY A CA 1
ATOM 661 C C . GLY A 1 89 ? 6.475 -6.661 2.190 1.00 98.25 89 GLY A C 1
ATOM 662 O O . GLY A 1 89 ? 7.143 -6.214 3.113 1.00 98.25 89 GLY A O 1
ATOM 663 N N . SER A 1 90 ? 6.061 -5.889 1.180 1.00 98.19 90 SER A N 1
ATOM 664 C CA . SER A 1 90 ? 6.385 -4.459 1.081 1.00 98.19 90 SER A CA 1
ATOM 665 C C . SER A 1 90 ? 5.624 -3.560 2.061 1.00 98.19 90 SER A C 1
ATOM 667 O O . SER A 1 90 ? 5.995 -2.396 2.193 1.00 98.19 90 SER A O 1
ATOM 669 N N . GLY A 1 91 ? 4.553 -4.053 2.691 1.00 98.38 91 GLY A N 1
ATOM 670 C CA . GLY A 1 91 ? 3.647 -3.279 3.545 1.00 98.38 91 GLY A CA 1
ATOM 671 C C . GLY A 1 91 ? 2.518 -2.543 2.809 1.00 98.38 91 GLY A C 1
ATOM 672 O O . GLY A 1 91 ? 1.712 -1.881 3.454 1.00 98.38 91 GLY A O 1
ATOM 673 N N . TYR A 1 92 ? 2.407 -2.662 1.481 1.00 98.62 92 TYR A N 1
ATOM 674 C CA . TYR A 1 92 ? 1.413 -1.911 0.691 1.00 98.62 92 TYR A CA 1
ATOM 675 C C . TYR A 1 92 ? -0.040 -2.249 1.063 1.00 98.62 92 TYR A C 1
ATOM 677 O O . TYR A 1 92 ? -0.871 -1.359 1.234 1.00 98.62 92 TYR A O 1
ATOM 685 N N . THR A 1 93 ? -0.350 -3.537 1.246 1.00 98.31 93 THR A N 1
ATOM 686 C CA . THR A 1 93 ? -1.693 -3.979 1.657 1.00 98.31 93 THR A CA 1
ATOM 687 C C . THR A 1 93 ? -2.052 -3.475 3.058 1.00 98.31 93 THR A C 1
ATOM 689 O O . THR A 1 93 ? -3.203 -3.108 3.292 1.00 98.31 93 THR A O 1
ATOM 692 N N . LEU A 1 94 ? -1.075 -3.390 3.971 1.00 97.75 94 LEU A N 1
ATOM 693 C CA . LEU A 1 94 ? -1.286 -2.864 5.324 1.00 97.75 94 LEU A CA 1
ATOM 694 C C . LEU A 1 94 ? -1.789 -1.421 5.287 1.00 97.75 94 LEU A C 1
ATOM 696 O O . LEU A 1 94 ? -2.768 -1.102 5.956 1.00 97.75 94 LEU A O 1
ATOM 700 N N . ALA A 1 95 ? -1.160 -0.573 4.470 1.00 98.12 95 ALA A N 1
ATOM 701 C CA . ALA A 1 95 ? -1.573 0.816 4.301 1.00 98.12 95 ALA A CA 1
ATOM 702 C C . ALA A 1 95 ? -2.989 0.928 3.716 1.00 98.12 95 ALA A C 1
ATOM 704 O O . ALA A 1 95 ? -3.807 1.705 4.208 1.00 98.12 95 ALA A O 1
ATOM 705 N N . ILE A 1 96 ? -3.323 0.096 2.721 1.00 97.88 96 ILE A N 1
ATOM 706 C CA . ILE A 1 96 ? -4.679 0.056 2.151 1.00 97.88 96 ILE A CA 1
ATOM 707 C C . ILE A 1 96 ? -5.700 -0.319 3.230 1.00 97.88 96 ILE A C 1
ATOM 709 O O . ILE A 1 96 ? -6.711 0.365 3.390 1.00 97.88 96 ILE A O 1
ATOM 713 N N . PHE A 1 97 ? -5.442 -1.380 4.001 1.00 97.19 97 PHE A N 1
ATOM 714 C CA . PHE A 1 97 ? -6.338 -1.780 5.085 1.00 97.19 97 PHE A CA 1
ATOM 715 C C . PHE A 1 97 ? -6.435 -0.718 6.173 1.00 97.19 97 PHE A C 1
ATOM 717 O O . PHE A 1 97 ? -7.541 -0.463 6.640 1.00 97.19 97 PHE A O 1
ATOM 724 N N . HIS A 1 98 ? -5.335 -0.042 6.511 1.00 96.00 98 HIS A N 1
ATOM 725 C CA . HIS A 1 98 ? -5.340 1.048 7.480 1.00 96.00 98 HIS A CA 1
ATOM 726 C C . HIS A 1 98 ? -6.346 2.137 7.081 1.00 96.00 98 HIS A C 1
ATOM 728 O O . HIS A 1 98 ? -7.182 2.524 7.900 1.00 96.00 98 HIS A O 1
ATOM 734 N N . HIS A 1 99 ? -6.344 2.564 5.815 1.00 95.31 99 HIS A N 1
ATOM 735 C CA . HIS A 1 99 ? -7.312 3.543 5.310 1.00 95.31 99 HIS A CA 1
ATOM 736 C C . HIS A 1 99 ? -8.740 2.995 5.188 1.00 95.31 99 HIS A C 1
ATOM 738 O O . HIS A 1 99 ? -9.698 3.753 5.319 1.00 95.31 99 HIS A O 1
ATOM 744 N N . LEU A 1 100 ? -8.915 1.688 4.974 1.00 95.00 100 LEU A N 1
ATOM 745 C CA . LEU A 1 100 ? -10.243 1.070 4.908 1.00 95.00 100 LEU A CA 1
ATOM 746 C C . LEU A 1 100 ? -10.897 0.885 6.282 1.00 95.00 100 LEU A C 1
ATOM 748 O O . LEU A 1 100 ? -12.129 0.899 6.361 1.00 95.00 100 LEU A O 1
ATOM 752 N N . THR A 1 101 ? -10.110 0.686 7.342 1.00 92.69 101 THR A N 1
ATOM 753 C CA . THR A 1 101 ? -10.622 0.341 8.678 1.00 92.69 101 THR A CA 1
ATOM 754 C C . THR A 1 101 ? -10.589 1.489 9.676 1.00 92.69 101 THR A C 1
ATOM 756 O O . THR A 1 101 ? -11.364 1.468 10.631 1.00 92.69 101 THR A O 1
ATOM 759 N N . THR A 1 102 ? -9.709 2.477 9.507 1.00 82.38 102 THR A N 1
ATOM 760 C CA . THR A 1 102 ? -9.539 3.547 10.500 1.00 82.38 102 THR A CA 1
ATOM 761 C C . THR A 1 102 ? -10.630 4.601 10.343 1.00 82.38 102 THR A C 1
ATOM 763 O O . THR A 1 102 ? -10.590 5.417 9.426 1.00 82.38 102 THR A O 1
ATOM 766 N N . CYS A 1 103 ? -11.610 4.591 11.250 1.00 75.12 103 CYS A N 1
ATOM 767 C CA . CYS A 1 103 ? -12.687 5.586 11.283 1.00 75.12 103 CYS A CA 1
ATOM 768 C C . CYS A 1 103 ? -12.607 6.463 12.535 1.00 75.12 103 CYS A C 1
ATOM 770 O O . CYS A 1 103 ? -12.686 7.683 12.426 1.00 75.12 103 CYS A O 1
ATOM 772 N N . THR A 1 104 ? -12.429 5.856 13.715 1.00 73.88 104 THR A N 1
ATOM 773 C CA . THR A 1 104 ? -12.322 6.585 14.994 1.00 73.88 104 THR A CA 1
ATOM 774 C C . THR A 1 104 ? -10.921 6.535 15.604 1.00 73.88 104 THR A C 1
ATOM 776 O O . THR A 1 104 ? -10.664 7.192 16.610 1.00 73.88 104 THR A O 1
ATOM 779 N N . GLY A 1 105 ? -9.998 5.793 14.980 1.00 75.50 105 GLY A N 1
ATOM 780 C CA . GLY A 1 105 ? -8.613 5.653 15.435 1.00 75.50 105 GLY A CA 1
ATOM 781 C C . GLY A 1 105 ? -8.381 4.458 16.362 1.00 75.50 105 GLY A C 1
ATOM 782 O O . GLY A 1 105 ? -7.330 4.384 16.991 1.00 75.50 105 GLY A O 1
ATOM 783 N N . ALA A 1 106 ? -9.333 3.526 16.465 1.00 81.81 106 ALA A N 1
ATOM 784 C CA . ALA A 1 106 ? -9.202 2.318 17.285 1.00 81.81 106 ALA A CA 1
ATOM 785 C C . ALA A 1 106 ? -8.882 1.049 16.467 1.00 81.81 106 ALA A C 1
ATOM 787 O O . ALA A 1 106 ? -8.527 0.020 17.051 1.00 81.81 106 ALA A O 1
ATOM 788 N N . GLY A 1 107 ? -8.991 1.122 15.135 1.00 88.62 107 GLY A N 1
ATOM 789 C CA . GLY A 1 107 ? -8.603 0.047 14.222 1.00 88.62 107 GLY A CA 1
ATOM 790 C C . GLY A 1 107 ? -7.136 -0.340 14.347 1.00 88.62 107 GLY A C 1
ATOM 791 O O . GLY A 1 107 ? -6.301 0.481 14.727 1.00 88.62 107 GLY A O 1
ATOM 792 N N . LYS A 1 108 ? -6.841 -1.611 14.055 1.00 94.06 108 LYS A N 1
ATOM 793 C CA . LYS A 1 108 ? -5.472 -2.138 14.075 1.00 94.06 108 LYS A CA 1
ATOM 794 C C . LYS A 1 108 ? -5.204 -3.024 12.877 1.00 94.06 108 LYS A C 1
ATOM 796 O O . LYS A 1 108 ? -5.903 -4.022 12.693 1.00 94.06 108 LYS A O 1
ATOM 801 N N . VAL A 1 109 ? -4.151 -2.723 12.133 1.00 96.50 109 VAL A N 1
ATOM 802 C CA . VAL A 1 109 ? -3.685 -3.571 11.033 1.00 96.50 109 VAL A CA 1
ATOM 803 C C . VAL A 1 109 ? -2.299 -4.105 11.369 1.00 96.50 109 VAL A C 1
ATOM 805 O O . VAL A 1 109 ? -1.339 -3.355 11.499 1.00 96.50 109 VAL A O 1
ATOM 808 N N . LEU A 1 110 ? -2.193 -5.421 11.536 1.00 97.44 110 LEU A N 1
ATOM 809 C CA . LEU A 1 110 ? -0.941 -6.096 11.854 1.00 97.44 110 LEU A CA 1
ATOM 810 C C . LEU A 1 110 ? -0.424 -6.838 10.623 1.00 97.44 110 LEU A C 1
ATOM 812 O O . LEU A 1 110 ? -1.134 -7.661 10.055 1.00 97.44 110 LEU A O 1
ATOM 816 N N . GLY A 1 111 ? 0.825 -6.578 10.249 1.00 97.88 111 GLY A N 1
ATOM 817 C CA . GLY A 1 111 ? 1.551 -7.370 9.260 1.00 97.88 111 GLY A CA 1
ATOM 818 C C . GLY A 1 111 ? 2.516 -8.339 9.919 1.00 97.88 111 GLY A C 1
ATOM 819 O O . GLY A 1 111 ? 3.163 -7.991 10.907 1.00 97.88 111 GLY A O 1
ATOM 820 N N . ILE A 1 112 ? 2.626 -9.544 9.366 1.00 98.31 112 ILE A N 1
ATOM 821 C CA . ILE A 1 112 ? 3.668 -10.502 9.732 1.00 98.31 112 ILE A CA 1
ATOM 822 C C . ILE A 1 112 ? 4.394 -10.986 8.480 1.00 98.31 112 ILE A C 1
ATOM 824 O O . ILE A 1 112 ? 3.772 -11.386 7.498 1.00 98.31 112 ILE A O 1
ATOM 828 N N . ASP A 1 113 ? 5.721 -10.992 8.538 1.00 98.31 113 ASP A N 1
ATOM 829 C CA . ASP A 1 113 ? 6.587 -11.585 7.525 1.00 98.31 113 ASP A CA 1
ATOM 830 C C . ASP A 1 113 ? 7.746 -12.306 8.222 1.00 98.31 113 ASP A C 1
ATOM 832 O O . ASP A 1 113 ? 8.200 -11.878 9.285 1.00 98.31 113 ASP A O 1
ATOM 836 N N . HIS A 1 114 ? 8.202 -13.424 7.658 1.00 97.94 114 HIS A N 1
ATOM 837 C CA . HIS A 1 114 ? 9.289 -14.202 8.254 1.00 97.94 114 HIS A CA 1
ATOM 838 C C . HIS A 1 114 ? 10.676 -13.673 7.858 1.00 97.94 114 HIS A C 1
ATOM 840 O O . HIS A 1 114 ? 11.677 -14.091 8.441 1.00 97.94 114 HIS A O 1
ATOM 846 N N . ILE A 1 115 ? 10.763 -12.784 6.862 1.00 98.38 115 ILE A N 1
ATOM 847 C CA . ILE A 1 115 ? 12.025 -12.198 6.402 1.00 98.38 115 ILE A CA 1
ATOM 848 C C . ILE A 1 115 ? 12.210 -10.830 7.062 1.00 98.38 115 ILE A C 1
ATOM 850 O O . ILE A 1 115 ? 11.554 -9.862 6.684 1.00 98.38 115 ILE A O 1
ATOM 854 N N . GLN A 1 116 ? 13.163 -10.714 7.994 1.00 98.44 116 GLN A N 1
ATOM 855 C CA . GLN A 1 116 ? 13.413 -9.458 8.722 1.00 98.44 116 GLN A CA 1
ATOM 856 C C . GLN A 1 116 ? 13.668 -8.266 7.787 1.00 98.44 116 GLN A C 1
ATOM 858 O O . GLN A 1 116 ? 13.160 -7.176 8.019 1.00 98.44 116 GLN A O 1
ATOM 863 N N . GLY A 1 117 ? 14.392 -8.482 6.687 1.00 98.31 117 GLY A N 1
ATOM 864 C CA . GLY A 1 117 ? 14.647 -7.426 5.709 1.00 98.31 117 GLY A CA 1
ATOM 865 C C . GLY A 1 117 ? 13.385 -6.887 5.023 1.00 98.31 117 GLY A C 1
ATOM 866 O O . GLY A 1 117 ? 13.310 -5.690 4.755 1.00 98.31 117 GLY A O 1
ATOM 867 N N . LEU A 1 118 ? 12.369 -7.732 4.803 1.00 98.44 118 LEU A N 1
ATOM 868 C CA . LEU A 1 118 ? 11.063 -7.284 4.308 1.00 98.44 118 LEU A CA 1
ATOM 869 C C . LEU A 1 118 ? 10.290 -6.527 5.391 1.00 98.44 118 LEU A C 1
ATOM 871 O O . LEU A 1 118 ? 9.688 -5.502 5.091 1.00 98.44 118 LEU A O 1
ATOM 875 N N . VAL A 1 119 ? 10.366 -6.966 6.652 1.00 98.50 119 VAL A N 1
ATOM 876 C CA . VAL A 1 119 ? 9.765 -6.247 7.790 1.00 98.50 119 VAL A CA 1
ATOM 877 C C . VAL A 1 119 ? 10.350 -4.836 7.921 1.00 98.50 119 VAL A C 1
ATOM 879 O O . VAL A 1 119 ? 9.608 -3.858 8.021 1.00 98.50 119 VAL A O 1
ATOM 882 N N . ASP A 1 120 ? 11.675 -4.703 7.865 1.00 98.38 120 ASP A N 1
ATOM 883 C CA . ASP A 1 120 ? 12.360 -3.409 7.954 1.00 98.38 120 ASP A CA 1
ATOM 884 C C . ASP A 1 120 ? 11.991 -2.498 6.773 1.00 98.38 120 ASP A C 1
ATOM 886 O O . ASP A 1 120 ? 11.733 -1.300 6.944 1.00 98.38 120 ASP A O 1
ATOM 890 N N . GLN A 1 121 ? 11.908 -3.074 5.570 1.00 98.12 121 GLN A N 1
ATOM 891 C CA . GLN A 1 121 ? 11.489 -2.363 4.369 1.00 98.12 121 GLN A CA 1
ATOM 892 C C . GLN A 1 121 ? 10.029 -1.905 4.455 1.00 98.12 121 GLN A C 1
ATOM 894 O O . GLN A 1 121 ? 9.755 -0.745 4.156 1.00 98.12 121 GLN A O 1
ATOM 899 N N . ALA A 1 122 ? 9.109 -2.758 4.908 1.00 98.25 122 ALA A N 1
ATOM 900 C CA . ALA A 1 122 ? 7.708 -2.402 5.106 1.00 98.25 122 ALA A CA 1
ATOM 901 C C . ALA A 1 122 ? 7.558 -1.231 6.080 1.00 98.25 122 ALA A C 1
ATOM 903 O O . ALA A 1 122 ? 6.894 -0.246 5.762 1.00 98.25 122 ALA A O 1
ATOM 904 N N . ASN A 1 123 ? 8.253 -1.282 7.219 1.00 98.19 123 ASN A N 1
ATOM 905 C CA . ASN A 1 123 ? 8.254 -0.196 8.199 1.00 98.19 123 ASN A CA 1
ATOM 906 C C . ASN A 1 123 ? 8.779 1.123 7.607 1.00 98.19 123 ASN A C 1
ATOM 908 O O . ASN A 1 123 ? 8.235 2.196 7.873 1.00 98.19 123 ASN A O 1
ATOM 912 N N . SER A 1 124 ? 9.829 1.055 6.783 1.00 98.19 124 SER A N 1
ATOM 913 C CA . SER A 1 124 ? 10.374 2.219 6.077 1.00 98.19 124 SER A CA 1
ATOM 914 C C . SER A 1 124 ? 9.389 2.783 5.049 1.00 98.19 124 SER A C 1
ATOM 916 O O . SER A 1 124 ? 9.200 3.998 4.986 1.00 98.19 124 SER A O 1
ATOM 918 N N . ASN A 1 125 ? 8.731 1.920 4.273 1.00 98.38 125 ASN A N 1
ATOM 919 C CA . ASN A 1 125 ? 7.764 2.310 3.247 1.00 98.38 125 ASN A CA 1
ATOM 920 C C . ASN A 1 125 ? 6.530 2.979 3.861 1.00 98.38 125 ASN A C 1
ATOM 922 O O . ASN A 1 125 ? 6.186 4.089 3.467 1.00 98.38 125 ASN A O 1
ATOM 926 N N . LEU A 1 126 ? 5.938 2.363 4.889 1.00 98.19 126 LEU A N 1
ATOM 927 C CA . LEU A 1 126 ? 4.806 2.923 5.636 1.00 98.19 126 LEU A CA 1
ATOM 928 C C . LEU A 1 126 ? 5.146 4.299 6.221 1.00 98.19 126 LEU A C 1
ATOM 930 O O . LEU A 1 126 ? 4.344 5.230 6.171 1.00 98.19 126 LEU A O 1
ATOM 934 N N . ALA A 1 127 ? 6.366 4.467 6.734 1.00 97.81 127 ALA A N 1
ATOM 935 C CA . ALA A 1 127 ? 6.810 5.752 7.251 1.00 97.81 127 ALA A CA 1
ATOM 936 C C . ALA A 1 127 ? 6.987 6.825 6.160 1.00 97.81 127 ALA A C 1
ATOM 938 O O . ALA A 1 127 ? 6.744 7.999 6.444 1.00 97.81 127 ALA A O 1
ATOM 939 N N . LYS A 1 128 ? 7.414 6.452 4.943 1.00 96.94 128 LYS A N 1
ATOM 940 C CA . LYS A 1 128 ? 7.473 7.366 3.782 1.00 96.94 128 LYS A CA 1
ATOM 941 C C . LYS A 1 128 ? 6.077 7.774 3.315 1.00 96.94 128 LYS A C 1
ATOM 943 O O . LYS A 1 128 ? 5.893 8.914 2.909 1.00 96.94 128 LYS A O 1
ATOM 948 N N . ASP A 1 129 ? 5.113 6.870 3.447 1.00 96.62 129 ASP A N 1
ATOM 949 C CA . ASP A 1 129 ? 3.704 7.079 3.101 1.00 96.62 129 ASP A CA 1
ATOM 950 C C . ASP A 1 129 ? 2.909 7.807 4.204 1.00 96.62 129 ASP A C 1
ATOM 952 O O . ASP A 1 129 ? 1.685 7.853 4.188 1.00 96.62 129 ASP A O 1
ATOM 956 N N . GLY A 1 130 ? 3.597 8.380 5.200 1.00 96.00 130 GLY A N 1
ATOM 957 C CA . GLY A 1 130 ? 2.983 9.206 6.244 1.00 96.00 130 GLY A CA 1
ATOM 958 C C . GLY A 1 130 ? 2.385 8.439 7.428 1.00 96.00 130 GLY A C 1
ATOM 959 O O . GLY A 1 130 ? 1.875 9.065 8.355 1.00 96.00 130 GLY A O 1
ATOM 960 N N . LEU A 1 131 ? 2.509 7.109 7.480 1.00 95.75 131 LEU A N 1
ATOM 961 C CA . LEU A 1 131 ? 1.905 6.270 8.528 1.00 95.75 131 LEU A CA 1
ATOM 962 C C . LEU A 1 131 ? 2.791 6.077 9.772 1.00 95.75 131 LEU A C 1
ATOM 964 O O . LEU A 1 131 ? 2.486 5.267 10.647 1.00 95.75 131 LEU A O 1
ATOM 968 N N . ARG A 1 132 ? 3.880 6.846 9.904 1.00 95.38 132 ARG A N 1
ATOM 969 C CA . ARG A 1 132 ? 4.838 6.719 11.018 1.00 95.38 132 ARG A CA 1
ATOM 970 C C . ARG A 1 132 ? 4.185 6.869 12.396 1.00 95.38 132 ARG A C 1
ATOM 972 O O . ARG A 1 132 ? 4.539 6.125 13.307 1.00 95.38 132 ARG A O 1
ATOM 979 N N . GLU A 1 133 ? 3.287 7.837 12.569 1.00 93.38 133 GLU A N 1
ATOM 980 C CA . GLU A 1 133 ? 2.652 8.066 13.875 1.00 93.38 133 GLU A CA 1
ATOM 981 C C . GLU A 1 133 ? 1.639 6.963 14.204 1.00 93.38 133 GLU A C 1
ATOM 983 O O . GLU A 1 133 ? 1.704 6.398 15.294 1.00 93.38 133 GLU A O 1
ATOM 988 N N . ALA A 1 134 ? 0.825 6.541 13.227 1.00 92.06 134 ALA A N 1
ATOM 989 C CA . ALA A 1 134 ? -0.094 5.411 13.386 1.00 92.06 134 ALA A CA 1
ATOM 990 C C . ALA A 1 134 ? 0.633 4.136 13.853 1.00 92.06 134 ALA A C 1
ATOM 992 O O . ALA A 1 134 ? 0.202 3.494 14.812 1.00 92.06 134 ALA A O 1
ATOM 993 N N . MET A 1 135 ? 1.798 3.840 13.266 1.00 92.75 135 MET A N 1
ATOM 994 C CA . MET A 1 135 ? 2.629 2.707 13.682 1.00 92.75 135 MET A CA 1
ATOM 995 C C . MET A 1 135 ? 3.109 2.817 15.138 1.00 92.75 135 MET A C 1
ATOM 997 O O . MET A 1 135 ? 3.089 1.822 15.862 1.00 92.75 135 MET A O 1
ATOM 1001 N N . LYS A 1 136 ? 3.525 4.009 15.595 1.00 91.75 136 LYS A N 1
ATOM 1002 C CA . LYS A 1 136 ? 3.948 4.225 16.995 1.00 91.75 136 LYS A CA 1
ATOM 1003 C C . LYS A 1 136 ? 2.801 4.015 17.980 1.00 91.75 136 LYS A C 1
ATOM 1005 O O . LYS A 1 136 ? 3.028 3.562 19.098 1.00 91.75 136 LYS A O 1
ATOM 1010 N N . GLU A 1 137 ? 1.582 4.338 17.567 1.00 90.25 137 GLU A N 1
ATOM 1011 C CA . GLU A 1 137 ? 0.364 4.165 18.364 1.00 90.25 137 GLU A CA 1
ATOM 1012 C C . GLU A 1 137 ? -0.223 2.744 18.247 1.00 90.25 137 GLU A C 1
ATOM 1014 O O . GLU A 1 137 ? -1.209 2.419 18.913 1.00 90.25 137 GLU A O 1
ATOM 1019 N N . GLY A 1 138 ? 0.399 1.875 17.441 1.00 86.31 138 GLY A N 1
ATOM 1020 C CA . GLY A 1 138 ? -0.012 0.487 17.240 1.00 86.31 138 GLY A CA 1
ATOM 1021 C C . GLY A 1 138 ? -1.353 0.354 16.519 1.00 86.31 138 GLY A C 1
ATOM 1022 O O . GLY A 1 138 ? -2.162 -0.497 16.919 1.00 86.31 138 GLY A O 1
ATOM 1023 N N . ARG A 1 139 ? -1.585 1.222 15.527 1.00 83.81 139 ARG A N 1
ATOM 1024 C CA . A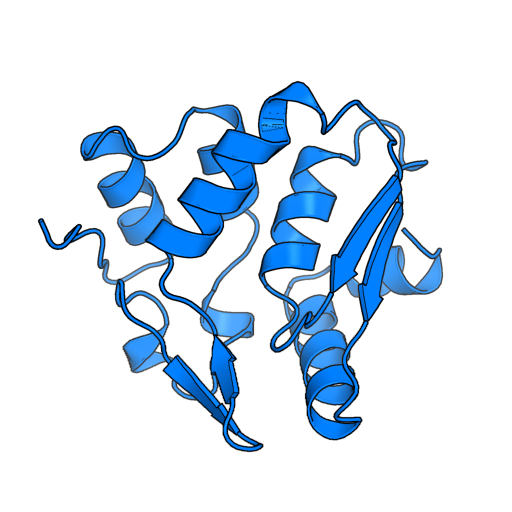RG A 1 139 ? -2.771 1.276 14.661 1.00 83.81 139 ARG A CA 1
ATOM 1025 C C . ARG A 1 139 ? -2.471 0.768 13.257 1.00 83.81 139 ARG A C 1
ATOM 1027 O O . ARG A 1 139 ? -1.386 1.108 12.743 1.00 83.81 139 ARG A O 1
#

Sequence (139 aa):
MAWRCSGATNAELISNMRNSSLITSRVSEAMSLVDRANYVGTPSLAYQDSPQTIGYGATISAPHMHAHAAENLLPFLRPDCKVLDVGSGSGYTLAIFHHLTTCTGAGKVLGIDHIQGLVDQANSNLAKDGLREAMKEGR

Foldseek 3Di:
DDQFQFDQFQLSSLVSCVVVVLADPLLSVLSSLQGQCLQAPDNRCSRGQAWGDPDPPDTDGGPSVLSNVCVVCLVVQEAQDEEEAEQCQSVRSQSSSCSSHHDPLNHAYHYDDPDVVSVVNNLSSCVVSVCVVSVVVRD

Secondary structure (DSSP, 8-state):
-------SSHHHHHHHHHHTT-S-HHHHHHHHHS-GGGG-S-GGGTTSSS-EEEETTEEEPPHHHHHHHHHHHTTT--TT-EEEEET-TTSHHHHHHHHHH-SSS--EEEEE-S-HHHHHHHHHHHHHTTTHHHHHTT-